Protein AF-A0A972AYT2-F1 (afdb_monomer)

Solvent-accessible surface area (backbone atoms only — not comparable to full-atom values): 4618 Å² total; per-residue (Å²): 120,49,31,38,36,43,38,40,39,35,51,73,83,54,82,59,72,57,56,68,70,55,63,70,34,81,93,42,74,90,54,70,76,47,75,54,96,42,30,46,36,37,60,49,73,40,46,54,71,58,49,54,51,48,54,51,53,51,51,57,48,46,34,73,65,34,91,45,62,50,76,49,73,52,75,43,72,75,126

Structure (mmCIF, N/CA/C/O backbone):
data_AF-A0A972AYT2-F1
#
_entry.id   AF-A0A972AYT2-F1
#
loop_
_atom_site.group_PDB
_atom_site.id
_atom_site.type_symbol
_atom_site.label_atom_id
_atom_site.label_alt_id
_atom_site.label_comp_id
_atom_site.label_asym_id
_atom_site.label_entity_id
_atom_site.label_seq_id
_atom_site.pdbx_PDB_ins_code
_atom_site.Cartn_x
_atom_site.Cartn_y
_atom_site.Cartn_z
_atom_site.occupancy
_atom_site.B_iso_or_equiv
_atom_site.auth_seq_id
_atom_site.auth_comp_id
_atom_site.auth_asym_id
_atom_site.auth_atom_id
_atom_site.pdbx_PDB_model_num
A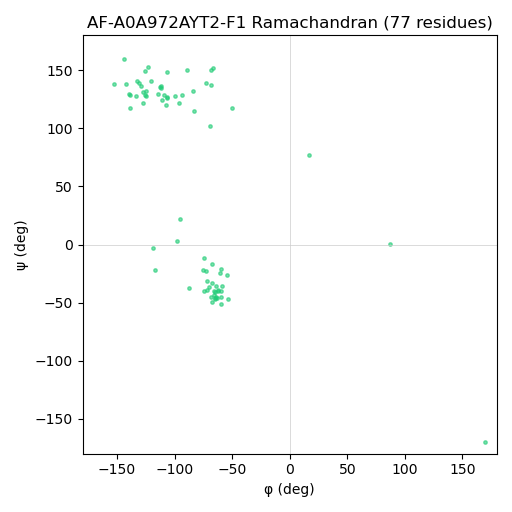TOM 1 N N . MET A 1 1 ? 10.058 0.250 -16.934 1.00 78.44 1 MET A N 1
ATOM 2 C CA . MET A 1 1 ? 11.112 0.865 -16.082 1.00 78.44 1 MET A CA 1
ATOM 3 C C . MET A 1 1 ? 10.601 0.717 -14.680 1.00 78.44 1 MET A C 1
ATOM 5 O O . MET A 1 1 ? 9.611 1.360 -14.350 1.00 78.44 1 MET A O 1
ATOM 9 N N . ALA A 1 2 ? 11.206 -0.191 -13.929 1.00 85.75 2 ALA A N 1
ATOM 10 C CA . ALA A 1 2 ? 10.660 -0.610 -12.656 1.00 85.75 2 ALA A CA 1
ATOM 11 C C . ALA A 1 2 ? 10.690 0.517 -11.618 1.00 85.75 2 ALA A C 1
ATOM 13 O O . ALA A 1 2 ? 11.539 1.411 -11.668 1.00 85.75 2 ALA A O 1
ATOM 14 N N . ILE A 1 3 ? 9.747 0.458 -10.686 1.00 92.81 3 ILE A N 1
ATOM 15 C CA . ILE A 1 3 ? 9.709 1.312 -9.502 1.00 92.81 3 ILE A CA 1
ATOM 16 C C . ILE A 1 3 ? 9.677 0.430 -8.258 1.00 92.81 3 ILE A C 1
ATOM 18 O O . ILE A 1 3 ?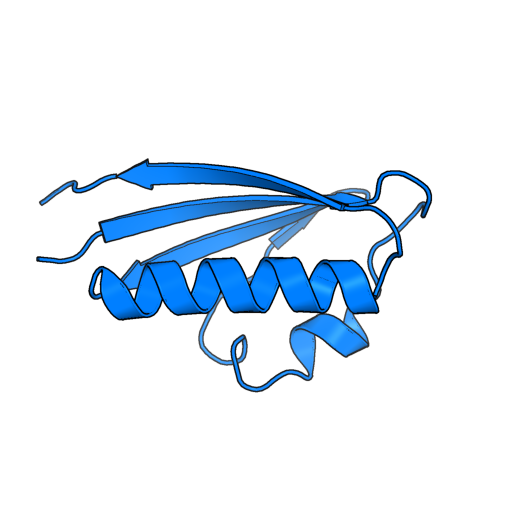 9.184 -0.699 -8.293 1.00 92.81 3 ILE A O 1
ATOM 22 N N . SER A 1 4 ? 10.196 0.954 -7.155 1.00 92.19 4 SER A N 1
ATOM 23 C CA . SER A 1 4 ? 10.003 0.385 -5.827 1.00 92.19 4 SER A CA 1
ATOM 24 C C . SER A 1 4 ? 9.038 1.245 -5.019 1.00 92.19 4 SER A C 1
ATOM 26 O O . SER A 1 4 ? 8.979 2.467 -5.188 1.00 92.19 4 SER A O 1
ATOM 28 N N . ALA A 1 5 ? 8.286 0.607 -4.129 1.00 92.12 5 ALA A N 1
ATOM 29 C CA . ALA A 1 5 ? 7.452 1.294 -3.158 1.00 92.12 5 ALA A CA 1
ATOM 30 C C . ALA A 1 5 ? 7.631 0.678 -1.770 1.00 92.12 5 ALA A C 1
ATOM 32 O O . ALA A 1 5 ? 7.488 -0.531 -1.596 1.00 92.12 5 ALA A O 1
ATOM 33 N N . GLU A 1 6 ? 7.924 1.522 -0.785 1.00 92.50 6 GLU A N 1
ATOM 34 C CA . GLU A 1 6 ? 7.789 1.195 0.632 1.00 92.50 6 GLU A CA 1
ATOM 35 C C . GLU A 1 6 ? 6.421 1.666 1.114 1.00 92.50 6 GLU A C 1
ATOM 37 O O . GLU A 1 6 ? 6.044 2.823 0.902 1.00 92.50 6 GLU A O 1
ATOM 42 N N . ILE A 1 7 ? 5.679 0.772 1.758 1.00 91.88 7 ILE A N 1
ATOM 43 C CA . ILE A 1 7 ? 4.283 0.979 2.124 1.00 91.88 7 ILE A CA 1
ATOM 44 C C . ILE A 1 7 ? 4.129 0.759 3.619 1.00 91.88 7 ILE A C 1
ATOM 46 O O . ILE A 1 7 ? 4.573 -0.265 4.137 1.00 91.88 7 ILE A O 1
ATOM 50 N N . SER A 1 8 ? 3.451 1.692 4.280 1.00 90.62 8 SER A N 1
ATOM 51 C CA . SER A 1 8 ? 2.993 1.554 5.658 1.00 90.62 8 SER A CA 1
ATOM 52 C C . SER A 1 8 ? 1.487 1.797 5.732 1.00 90.62 8 SER A C 1
ATOM 54 O O . SER A 1 8 ? 1.007 2.835 5.271 1.00 90.62 8 SER A O 1
ATOM 56 N N . LEU A 1 9 ? 0.746 0.867 6.329 1.00 87.69 9 LEU A N 1
ATOM 57 C CA . LEU A 1 9 ? -0.685 0.987 6.608 1.00 87.69 9 LEU A CA 1
ATOM 58 C C . LEU A 1 9 ? -0.934 1.085 8.109 1.00 87.69 9 LEU A C 1
ATOM 60 O O . LEU A 1 9 ? -0.400 0.290 8.882 1.00 87.69 9 LEU A O 1
ATOM 64 N N . TYR A 1 10 ? -1.794 2.027 8.484 1.00 86.38 10 TYR A N 1
ATOM 65 C CA . TYR A 1 10 ? -2.177 2.301 9.861 1.00 86.38 10 TYR A CA 1
ATOM 66 C C . TYR A 1 10 ? -3.708 2.286 9.988 1.00 86.38 10 TYR A C 1
ATOM 68 O O . TYR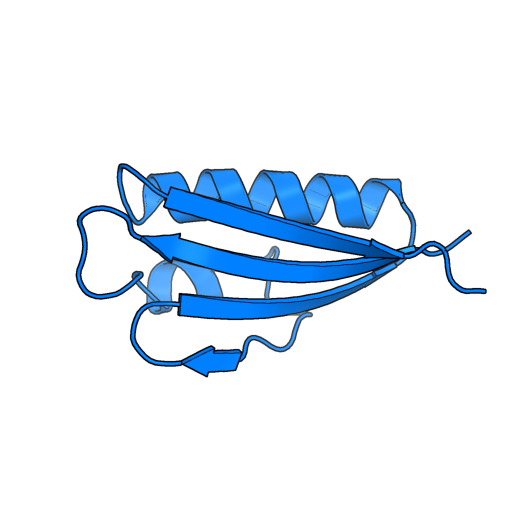 A 1 10 ? -4.369 3.078 9.307 1.00 86.38 10 TYR A O 1
ATOM 76 N N . PRO A 1 11 ? -4.284 1.429 10.843 1.00 81.94 11 PRO A N 1
ATOM 77 C CA . PRO A 1 11 ? -5.679 1.520 11.233 1.00 81.94 11 PRO A CA 1
ATOM 78 C C . PRO A 1 11 ? -5.888 2.776 12.081 1.00 81.94 11 PRO A C 1
ATOM 80 O O . PRO A 1 11 ? -5.071 3.099 12.948 1.00 81.94 11 PRO A O 1
ATOM 83 N N . VAL A 1 12 ? -6.974 3.506 11.835 1.00 79.56 12 VAL A N 1
ATOM 84 C CA . VAL A 1 12 ? -7.276 4.730 12.596 1.00 79.56 12 VAL A CA 1
ATOM 85 C C . VAL A 1 12 ? -8.060 4.414 13.867 1.00 79.56 12 VAL A C 1
ATOM 87 O O . VAL A 1 12 ? -7.819 5.027 14.907 1.00 79.56 12 VAL A O 1
ATOM 90 N N . ASN A 1 13 ? -8.980 3.448 13.802 1.00 70.00 13 ASN A N 1
ATOM 91 C CA . ASN A 1 13 ? -9.923 3.169 14.887 1.00 70.00 13 ASN A CA 1
ATOM 92 C C . ASN A 1 13 ? -9.770 1.770 15.495 1.00 70.00 13 ASN A C 1
ATOM 94 O O . ASN A 1 13 ? -10.189 1.558 16.638 1.00 70.00 13 ASN A O 1
ATOM 98 N N . SER A 1 14 ? -9.184 0.815 14.770 1.00 62.12 14 SER A N 1
ATOM 99 C CA . SER A 1 14 ? -8.887 -0.511 15.308 1.00 62.12 14 SER A CA 1
ATOM 100 C C . SER A 1 14 ? -7.497 -0.555 15.949 1.00 62.12 14 SER A C 1
ATOM 102 O O . SER A 1 14 ? -6.584 0.185 15.588 1.00 62.12 14 SER A O 1
ATOM 104 N N . ARG A 1 15 ? -7.338 -1.410 16.967 1.00 60.31 15 ARG A N 1
ATOM 105 C CA . ARG A 1 15 ? -6.032 -1.624 17.611 1.00 60.31 15 ARG A CA 1
ATOM 106 C C . ARG A 1 15 ? -5.097 -2.479 16.753 1.00 60.31 15 ARG A C 1
ATOM 108 O O . ARG A 1 15 ? -3.891 -2.412 16.964 1.00 60.31 15 ARG A O 1
ATOM 115 N N . GLU A 1 16 ? -5.641 -3.269 15.827 1.00 64.56 16 GLU A N 1
ATOM 116 C CA . GLU A 1 16 ? -4.900 -4.209 14.984 1.00 64.56 16 GLU A CA 1
ATOM 117 C C . GLU A 1 16 ? -5.637 -4.422 13.652 1.00 64.56 16 GLU A C 1
ATOM 119 O O . GLU A 1 16 ? -6.859 -4.570 13.643 1.00 64.56 16 GLU A O 1
ATOM 124 N N . LEU A 1 17 ? -4.888 -4.459 12.543 1.00 65.94 17 LEU A N 1
ATOM 125 C CA . LEU A 1 17 ? -5.404 -4.846 11.226 1.00 65.94 17 LEU A CA 1
ATOM 126 C C . LEU A 1 17 ? -5.656 -6.363 11.183 1.00 65.94 17 LEU A C 1
ATOM 128 O O . LEU A 1 17 ? -4.823 -7.135 11.663 1.00 65.94 17 LEU A O 1
ATOM 132 N N . ASP A 1 18 ? -6.767 -6.796 10.575 1.00 70.88 18 ASP A N 1
ATOM 133 C CA . ASP A 1 18 ? -7.069 -8.225 10.395 1.00 70.88 18 ASP A CA 1
ATOM 134 C C . ASP A 1 18 ? -6.102 -8.868 9.382 1.00 70.88 18 ASP A C 1
ATOM 136 O O . ASP A 1 18 ? -6.208 -8.711 8.160 1.00 70.88 18 ASP A O 1
ATOM 140 N N . HIS A 1 19 ? -5.122 -9.581 9.935 1.00 67.50 19 HIS A N 1
ATOM 141 C CA . HIS A 1 19 ? -4.022 -10.228 9.230 1.00 67.50 19 HIS A CA 1
ATOM 142 C C . HIS A 1 19 ? -4.476 -11.350 8.294 1.00 67.50 19 HIS A C 1
ATOM 144 O O . HIS A 1 19 ? -3.944 -11.482 7.189 1.00 67.50 19 HIS A O 1
ATOM 150 N N . ASP A 1 20 ? -5.435 -12.169 8.723 1.00 66.25 20 ASP A N 1
ATOM 151 C CA . ASP A 1 20 ? -5.827 -13.362 7.973 1.00 66.25 20 ASP A CA 1
ATOM 152 C C . ASP A 1 20 ? -6.603 -12.970 6.716 1.00 66.25 20 ASP A C 1
ATOM 154 O O . ASP A 1 20 ? -6.476 -13.615 5.671 1.00 66.25 20 ASP A O 1
ATOM 158 N N . LEU A 1 21 ? -7.338 -11.858 6.776 1.00 67.94 21 LEU A N 1
ATOM 159 C CA . LEU A 1 21 ? -8.019 -11.293 5.618 1.00 67.94 21 LEU A CA 1
ATOM 160 C C . LEU A 1 21 ? -7.030 -10.727 4.586 1.00 67.94 21 LEU A C 1
ATOM 162 O O . LEU A 1 21 ? -7.156 -11.010 3.393 1.00 67.94 21 LEU A O 1
ATOM 166 N N . LEU A 1 22 ? -6.019 -9.973 5.030 1.00 69.12 22 LEU A N 1
ATOM 167 C CA . LEU A 1 22 ? -5.014 -9.403 4.128 1.00 69.12 22 LEU A CA 1
ATOM 168 C C . LEU A 1 22 ? -4.136 -10.507 3.514 1.00 69.12 22 LEU A C 1
ATOM 170 O O . LEU A 1 22 ? -4.043 -10.607 2.294 1.00 69.12 22 LEU A O 1
ATOM 174 N N . ASN A 1 23 ? -3.583 -11.420 4.314 1.00 64.44 23 ASN A N 1
ATOM 175 C CA . ASN A 1 23 ? -2.675 -12.462 3.813 1.00 64.44 23 ASN A CA 1
ATOM 176 C C . ASN A 1 23 ? -3.356 -13.574 3.003 1.00 64.44 23 ASN A C 1
ATOM 178 O O . ASN A 1 23 ? -2.705 -14.236 2.192 1.00 64.44 23 ASN A O 1
ATOM 182 N N . SER A 1 24 ? -4.659 -13.802 3.184 1.00 58.28 24 SER A N 1
ATOM 183 C CA . SER A 1 24 ? -5.393 -14.775 2.363 1.00 58.28 24 SER A CA 1
ATOM 184 C C . SER A 1 24 ? -5.674 -14.280 0.942 1.00 58.28 24 SER A C 1
ATOM 186 O O . SER A 1 24 ? -6.041 -15.086 0.078 1.00 58.28 24 SER A O 1
ATOM 188 N N . THR A 1 25 ? -5.455 -12.992 0.662 1.00 59.53 25 THR A N 1
ATOM 189 C CA . THR A 1 25 ? -5.776 -12.408 -0.637 1.00 59.53 25 THR A CA 1
ATOM 190 C C . THR A 1 25 ? -4.661 -12.640 -1.657 1.00 59.53 25 THR A C 1
ATOM 192 O O . THR A 1 25 ? -3.477 -12.413 -1.421 1.00 59.53 25 THR A O 1
ATOM 195 N N . THR A 1 26 ? -5.047 -13.096 -2.849 1.00 53.97 26 THR A N 1
ATOM 196 C CA . THR A 1 26 ? -4.139 -13.499 -3.937 1.00 53.97 26 THR A CA 1
ATOM 197 C C . THR A 1 26 ? -3.201 -12.397 -4.423 1.00 53.97 26 THR A C 1
ATOM 199 O O . THR A 1 26 ? -2.162 -12.723 -4.981 1.00 53.97 26 THR A O 1
ATOM 202 N N . ALA A 1 27 ? -3.527 -11.124 -4.187 1.00 57.88 27 ALA A N 1
ATOM 203 C CA . ALA A 1 27 ? -2.680 -9.984 -4.539 1.00 57.88 27 ALA A CA 1
ATOM 204 C C . ALA A 1 27 ? -1.376 -9.909 -3.721 1.00 57.88 27 ALA A C 1
ATOM 206 O O . ALA A 1 27 ? -0.458 -9.191 -4.104 1.00 57.88 27 ALA A O 1
ATOM 207 N N . PHE A 1 28 ? -1.303 -10.630 -2.598 1.00 62.09 28 PHE A N 1
ATOM 208 C CA . PHE A 1 28 ? -0.245 -10.476 -1.598 1.00 62.09 28 PHE A CA 1
ATOM 209 C C . PHE A 1 28 ? 0.607 -11.720 -1.382 1.00 62.09 28 PHE A C 1
ATOM 211 O O . PHE A 1 28 ? 1.592 -11.660 -0.657 1.00 62.09 28 PHE A O 1
ATOM 218 N N . ARG A 1 29 ? 0.297 -12.833 -2.056 1.00 61.53 29 ARG A N 1
ATOM 219 C CA . ARG A 1 29 ? 1.077 -14.075 -1.921 1.00 61.53 29 ARG A CA 1
ATOM 220 C C . ARG A 1 29 ? 2.542 -13.942 -2.330 1.00 61.53 29 ARG A C 1
ATOM 222 O O . ARG A 1 29 ? 3.353 -14.725 -1.849 1.00 61.53 29 ARG A O 1
ATOM 229 N N . ASP A 1 30 ? 2.853 -12.980 -3.191 1.00 66.25 30 ASP A N 1
ATOM 230 C CA . ASP A 1 30 ? 4.189 -12.807 -3.759 1.00 66.25 30 ASP A CA 1
ATOM 231 C C . ASP A 1 30 ? 5.024 -11.732 -3.034 1.00 66.25 30 ASP A C 1
ATOM 233 O O . ASP A 1 30 ? 6.148 -11.457 -3.453 1.00 66.25 30 ASP A O 1
ATOM 237 N N . TYR A 1 31 ? 4.508 -11.119 -1.958 1.00 68.19 31 TYR A N 1
ATOM 238 C CA . TYR A 1 31 ? 5.197 -10.044 -1.235 1.00 68.19 31 TYR A CA 1
ATOM 239 C C . TYR A 1 31 ? 5.445 -10.392 0.236 1.00 68.19 31 TYR A C 1
ATOM 241 O O . TYR A 1 31 ? 4.582 -10.943 0.918 1.00 68.19 31 TYR A O 1
ATOM 249 N N . ASP A 1 32 ? 6.618 -10.003 0.741 1.00 65.88 32 ASP A N 1
ATOM 250 C CA . ASP A 1 32 ? 6.964 -10.146 2.154 1.00 65.88 32 ASP A CA 1
ATOM 251 C C . ASP A 1 32 ? 6.386 -8.974 2.965 1.00 65.88 32 ASP A C 1
ATOM 253 O O . ASP A 1 32 ? 6.770 -7.807 2.810 1.00 65.88 3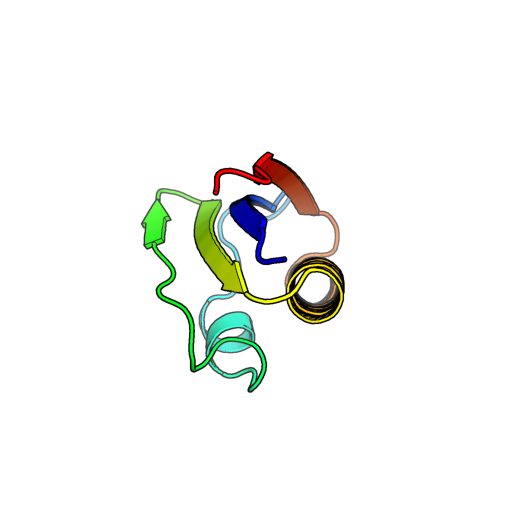2 ASP A O 1
ATOM 257 N N . PHE A 1 33 ? 5.452 -9.286 3.861 1.00 66.50 33 PHE A N 1
ATOM 258 C CA . PHE A 1 33 ? 4.846 -8.328 4.782 1.00 66.50 33 PHE A CA 1
ATOM 259 C C . PHE A 1 33 ? 5.491 -8.425 6.163 1.00 66.50 33 PHE A C 1
ATOM 261 O O . PHE A 1 33 ? 5.545 -9.495 6.765 1.00 66.50 33 PHE A O 1
ATOM 268 N N . HIS A 1 34 ? 5.941 -7.288 6.690 1.00 62.53 34 HIS A N 1
ATOM 269 C CA . HIS A 1 34 ? 6.434 -7.156 8.056 1.00 62.53 34 HIS A CA 1
ATOM 270 C C . HIS A 1 34 ? 5.429 -6.354 8.880 1.00 62.53 34 HIS A C 1
ATOM 272 O O . HIS A 1 34 ? 5.030 -5.258 8.493 1.00 62.53 34 HIS A O 1
ATOM 278 N N . TYR A 1 35 ? 5.027 -6.882 10.031 1.00 56.56 35 TYR A N 1
ATOM 279 C CA . TYR A 1 35 ? 4.080 -6.210 10.916 1.00 56.56 35 TYR A CA 1
ATOM 280 C C . TYR A 1 35 ? 4.764 -5.763 12.204 1.00 56.56 35 TYR A C 1
ATOM 282 O O . TYR A 1 35 ? 5.523 -6.531 12.797 1.00 56.56 35 TYR A O 1
ATOM 290 N N . ASP A 1 36 ? 4.471 -4.540 12.642 1.00 55.66 36 ASP A N 1
ATOM 291 C CA . ASP A 1 36 ? 4.891 -4.022 13.944 1.00 55.66 36 ASP A CA 1
ATOM 292 C C . ASP A 1 36 ? 3.743 -3.232 14.588 1.00 55.66 36 ASP A C 1
ATOM 294 O O . ASP A 1 36 ? 3.141 -2.378 13.933 1.00 55.66 36 ASP A O 1
ATOM 298 N N . PHE A 1 37 ? 3.422 -3.565 15.845 1.00 53.03 37 PHE A N 1
ATOM 299 C CA . PHE A 1 37 ? 2.389 -2.976 16.717 1.00 53.03 37 PHE A CA 1
ATOM 300 C C . PHE A 1 37 ? 1.312 -2.130 16.008 1.00 53.03 37 PHE A C 1
ATOM 302 O O . PHE A 1 37 ? 1.323 -0.901 16.079 1.00 53.03 37 PHE A O 1
ATOM 309 N N . GLY A 1 38 ? 0.349 -2.782 15.352 1.00 61.81 38 GLY A N 1
ATOM 310 C CA . GLY A 1 38 ? -0.790 -2.081 14.751 1.00 61.81 38 GLY A CA 1
ATOM 311 C C . GLY A 1 38 ? -0.547 -1.566 13.332 1.00 61.81 38 GLY A C 1
ATOM 312 O O . GLY A 1 38 ? -1.443 -0.956 12.775 1.00 61.81 38 GLY A O 1
ATOM 313 N N . SER A 1 39 ? 0.624 -1.781 12.728 1.00 62.78 39 SER A N 1
ATOM 314 C CA . SER A 1 39 ? 0.935 -1.286 11.384 1.00 62.78 39 SER A CA 1
ATOM 315 C C . SER A 1 39 ? 1.509 -2.365 10.475 1.00 62.78 39 SER A C 1
ATOM 317 O O . SER A 1 39 ? 2.354 -3.166 10.884 1.00 62.78 39 SER A O 1
ATOM 319 N N . LEU A 1 40 ? 1.061 -2.366 9.219 1.00 78.06 40 LEU A N 1
ATOM 320 C CA . LEU A 1 40 ? 1.587 -3.244 8.179 1.00 78.06 40 LEU A CA 1
ATOM 321 C C . LEU A 1 40 ? 2.630 -2.484 7.369 1.00 78.06 40 LEU A C 1
ATOM 323 O O . LEU A 1 40 ? 2.304 -1.464 6.762 1.00 78.06 40 LEU A O 1
ATOM 327 N N . ARG A 1 41 ? 3.857 -3.001 7.321 1.00 82.38 41 ARG A N 1
ATOM 328 C CA . ARG A 1 41 ? 4.935 -2.483 6.483 1.00 82.38 41 ARG A CA 1
ATOM 329 C C . ARG A 1 41 ? 5.318 -3.502 5.417 1.00 82.38 41 ARG A C 1
ATOM 331 O O . ARG A 1 41 ? 5.603 -4.657 5.715 1.00 82.38 41 ARG A O 1
ATOM 338 N N . THR A 1 42 ? 5.374 -3.080 4.165 1.00 83.81 42 THR A N 1
ATOM 339 C CA . THR A 1 42 ? 5.836 -3.941 3.070 1.00 83.81 42 THR A CA 1
ATOM 340 C C . THR A 1 42 ? 6.625 -3.144 2.045 1.00 83.81 42 THR A C 1
ATOM 342 O O . THR A 1 42 ? 6.527 -1.916 1.978 1.00 83.81 42 THR A O 1
ATOM 345 N N . GLN A 1 43 ? 7.427 -3.849 1.258 1.00 86.12 43 GLN A N 1
ATOM 346 C CA . GLN A 1 43 ? 8.175 -3.284 0.154 1.00 86.12 43 GLN A CA 1
ATOM 347 C C . GLN A 1 43 ? 7.886 -4.090 -1.108 1.00 86.12 43 GLN A C 1
ATOM 349 O O . GLN A 1 43 ? 7.979 -5.314 -1.109 1.00 86.12 43 GLN A O 1
ATOM 354 N N . VAL A 1 44 ? 7.561 -3.387 -2.190 1.00 87.44 44 VAL A N 1
ATOM 355 C CA . VAL A 1 44 ? 7.237 -3.980 -3.490 1.00 87.44 44 VAL A CA 1
ATOM 356 C C . VAL A 1 44 ? 8.124 -3.386 -4.583 1.00 87.44 44 VAL A C 1
ATOM 358 O O . VAL A 1 44 ? 8.545 -2.231 -4.495 1.00 87.44 44 VAL A O 1
ATOM 361 N N . PHE A 1 45 ? 8.425 -4.178 -5.610 1.00 89.00 45 PHE A N 1
ATOM 362 C CA . PHE A 1 45 ? 9.212 -3.777 -6.777 1.00 89.00 45 PHE A CA 1
ATOM 363 C C . PHE A 1 45 ? 8.636 -4.433 -8.031 1.00 89.00 45 PHE A C 1
ATOM 365 O O . PHE A 1 45 ? 8.272 -5.606 -7.993 1.00 89.00 45 PHE A O 1
ATOM 372 N N . GLY A 1 46 ? 8.545 -3.689 -9.130 1.00 89.25 46 GLY A N 1
ATOM 373 C CA . GLY A 1 46 ? 7.946 -4.192 -10.366 1.00 89.25 46 GLY A CA 1
ATOM 374 C C . GLY A 1 46 ? 7.717 -3.096 -11.395 1.00 89.25 46 GLY A C 1
ATOM 375 O O . GLY A 1 46 ? 8.194 -1.967 -11.231 1.00 89.25 46 GLY A O 1
ATOM 376 N N . GLU A 1 47 ? 6.993 -3.415 -12.467 1.00 92.06 47 GLU A N 1
ATOM 377 C CA . GLU A 1 47 ? 6.626 -2.401 -13.455 1.00 92.06 47 GLU A CA 1
ATOM 378 C C . GLU A 1 47 ? 5.619 -1.396 -12.862 1.00 92.06 47 GLU A C 1
ATOM 380 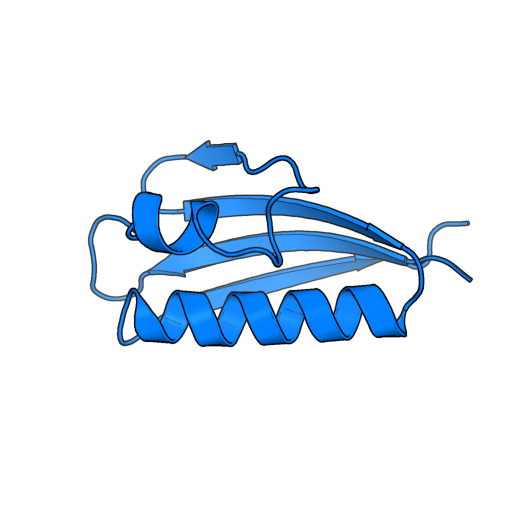O O . GLU A 1 47 ? 4.825 -1.753 -11.988 1.00 92.06 47 GLU A O 1
ATOM 385 N N . PRO A 1 48 ? 5.619 -0.125 -13.311 1.00 92.38 48 PRO A N 1
ATOM 386 C CA . PRO A 1 48 ? 4.830 0.929 -12.678 1.00 92.38 48 PRO A CA 1
ATOM 387 C C . PRO A 1 48 ? 3.348 0.584 -12.538 1.00 92.38 48 PRO A C 1
ATOM 389 O O . PRO A 1 48 ? 2.785 0.744 -11.459 1.00 92.38 48 PRO A O 1
ATOM 392 N N . ASP A 1 49 ? 2.728 0.073 -13.601 1.00 93.62 49 ASP A N 1
ATOM 393 C CA . ASP A 1 49 ? 1.301 -0.256 -13.601 1.00 93.62 49 ASP A CA 1
ATOM 394 C C . ASP A 1 49 ? 0.965 -1.372 -12.605 1.00 93.62 49 ASP A C 1
ATOM 396 O O . ASP A 1 49 ? -0.077 -1.324 -11.952 1.00 93.62 49 ASP A O 1
ATOM 400 N N . GLU A 1 50 ? 1.856 -2.350 -12.439 1.00 89.50 50 GLU A N 1
ATOM 401 C CA . GLU A 1 50 ? 1.694 -3.416 -11.449 1.00 89.50 50 GLU A CA 1
ATOM 402 C C . GLU A 1 50 ? 1.740 -2.833 -10.037 1.00 89.50 50 GLU A C 1
ATOM 404 O O . GLU A 1 50 ? 0.847 -3.092 -9.234 1.00 89.50 50 GLU A O 1
ATOM 409 N N . ILE A 1 51 ? 2.713 -1.963 -9.759 1.00 91.31 51 ILE A N 1
ATOM 410 C CA . ILE A 1 51 ? 2.875 -1.339 -8.443 1.00 91.31 51 ILE A CA 1
ATOM 411 C C . ILE A 1 51 ? 1.677 -0.448 -8.106 1.00 91.31 51 ILE A C 1
ATOM 413 O O . ILE A 1 51 ? 1.130 -0.552 -7.010 1.00 91.31 51 ILE A O 1
ATOM 417 N N . TRP A 1 52 ? 1.200 0.379 -9.039 1.00 93.75 52 TRP A N 1
ATOM 418 C CA . TRP A 1 52 ? 0.010 1.206 -8.812 1.00 93.75 52 TRP A CA 1
ATOM 419 C C . TRP A 1 52 ? -1.250 0.370 -8.563 1.00 93.75 52 TRP A C 1
ATOM 421 O O . TRP A 1 52 ? -2.046 0.707 -7.681 1.00 93.75 52 TRP A O 1
ATOM 431 N N . ASN A 1 53 ? -1.422 -0.733 -9.296 1.00 91.44 53 ASN A N 1
ATOM 432 C CA . ASN A 1 53 ? -2.537 -1.655 -9.086 1.00 91.44 53 ASN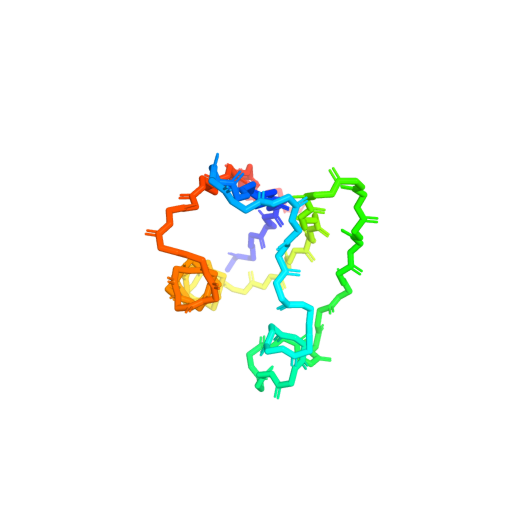 A CA 1
ATOM 433 C C . ASN A 1 53 ? -2.447 -2.360 -7.725 1.00 91.44 53 ASN A C 1
ATOM 435 O O . ASN A 1 53 ? -3.465 -2.481 -7.037 1.00 91.44 53 ASN A O 1
ATOM 439 N N . THR A 1 54 ? -1.246 -2.759 -7.298 1.00 88.06 54 THR A N 1
ATOM 440 C CA . THR A 1 54 ? -1.000 -3.340 -5.971 1.00 88.06 54 THR A CA 1
ATOM 441 C C . THR A 1 54 ? -1.318 -2.339 -4.861 1.00 88.06 54 THR A C 1
ATOM 443 O O . THR A 1 54 ? -2.040 -2.684 -3.929 1.00 88.06 54 THR A O 1
ATOM 446 N N . LEU A 1 55 ? -0.874 -1.081 -4.981 1.00 91.75 55 LEU A N 1
ATOM 447 C CA . LEU A 1 55 ? -1.161 -0.020 -4.005 1.00 91.75 55 LEU A CA 1
ATOM 448 C C . LEU A 1 55 ? -2.663 0.243 -3.853 1.00 91.75 55 LEU A C 1
ATOM 450 O O . LEU A 1 55 ? -3.159 0.335 -2.730 1.00 91.75 55 LEU A O 1
ATOM 454 N N . ARG A 1 56 ? -3.399 0.334 -4.970 1.00 93.06 56 ARG A N 1
ATOM 455 C CA . ARG A 1 56 ? -4.864 0.474 -4.940 1.00 93.06 56 ARG A CA 1
ATOM 456 C C . ARG A 1 56 ? -5.509 -0.715 -4.233 1.00 93.06 56 ARG A C 1
ATOM 458 O O . ARG A 1 56 ? -6.296 -0.515 -3.314 1.00 93.06 56 ARG A O 1
ATOM 465 N N . SER A 1 57 ? -5.153 -1.928 -4.650 1.00 89.69 57 SER A N 1
ATOM 466 C CA . SER A 1 57 ? -5.738 -3.159 -4.111 1.00 89.69 57 SER A CA 1
ATOM 467 C C . SER A 1 57 ? -5.495 -3.283 -2.606 1.00 89.69 57 SER A C 1
ATOM 469 O O . SER A 1 57 ? -6.394 -3.670 -1.866 1.00 89.69 57 SER A O 1
ATOM 471 N N . LEU A 1 58 ? -4.300 -2.907 -2.145 1.00 86.81 58 LEU A N 1
ATOM 472 C CA . LEU A 1 58 ? -3.922 -2.910 -0.734 1.00 86.81 58 LEU A CA 1
ATOM 473 C C . LEU A 1 58 ? -4.716 -1.903 0.088 1.00 86.81 58 LEU A C 1
ATOM 475 O O . LEU A 1 58 ? -5.204 -2.249 1.161 1.00 86.81 58 LEU A O 1
ATOM 479 N N . PHE A 1 59 ? -4.905 -0.692 -0.428 1.00 89.31 59 PHE A N 1
ATOM 480 C CA . PHE A 1 59 ? -5.711 0.314 0.252 1.00 89.31 59 PHE A CA 1
ATOM 481 C C . PHE A 1 59 ? -7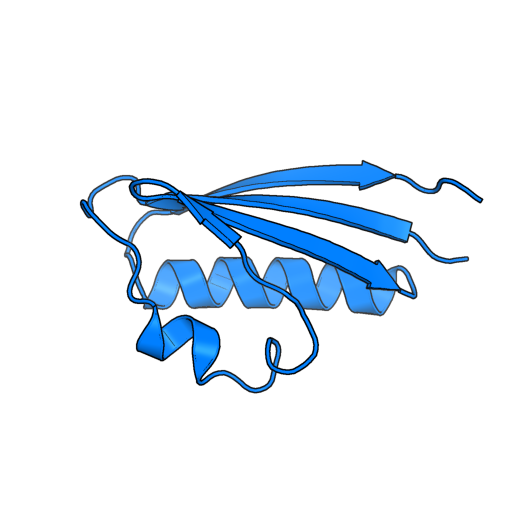.186 -0.093 0.366 1.00 89.31 59 PHE A C 1
ATOM 483 O O . PHE A 1 59 ? -7.766 -0.010 1.446 1.00 89.31 59 PHE A O 1
ATOM 490 N N . GLU A 1 60 ? -7.78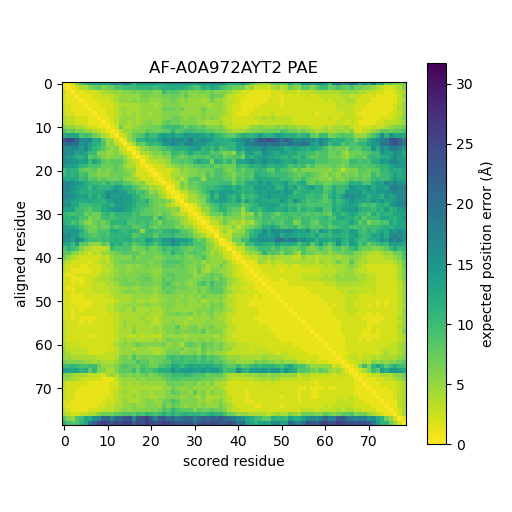2 -0.571 -0.728 1.00 89.62 60 GLU A N 1
ATOM 491 C CA . GLU A 1 60 ? -9.187 -0.997 -0.761 1.00 89.62 60 GLU A CA 1
ATOM 492 C C . GLU A 1 60 ? -9.445 -2.177 0.183 1.00 89.62 60 GLU A C 1
ATOM 494 O O . GLU A 1 60 ? -10.457 -2.212 0.877 1.00 89.62 60 GLU A O 1
ATOM 499 N N . GLN A 1 61 ? -8.517 -3.128 0.270 1.00 83.06 61 GLN A N 1
ATOM 500 C CA . GLN A 1 61 ? -8.662 -4.274 1.166 1.00 83.06 61 GLN A CA 1
ATOM 501 C C . GLN A 1 61 ? -8.439 -3.908 2.628 1.00 83.06 61 GLN A C 1
ATOM 503 O O . GLN A 1 61 ? -9.196 -4.360 3.486 1.00 83.06 61 GLN A O 1
ATOM 508 N N . ALA A 1 62 ? -7.454 -3.056 2.917 1.00 83.19 62 ALA A N 1
ATOM 509 C CA . ALA A 1 62 ? -7.272 -2.520 4.258 1.00 83.19 62 ALA A CA 1
ATOM 510 C C . ALA A 1 62 ? -8.532 -1.766 4.719 1.00 83.19 62 ALA A C 1
ATOM 512 O O . ALA A 1 62 ? -8.921 -1.904 5.872 1.00 83.19 62 ALA A O 1
ATOM 513 N N . GLN A 1 63 ? -9.222 -1.070 3.808 1.00 84.75 63 GLN A N 1
ATOM 514 C CA . GLN A 1 63 ? -10.508 -0.426 4.084 1.00 84.75 63 GLN A CA 1
ATOM 515 C C . GLN A 1 63 ? -11.659 -1.423 4.339 1.00 84.75 63 GLN A C 1
ATOM 517 O O . GLN A 1 63 ? -12.573 -1.139 5.109 1.00 84.75 63 GLN A O 1
ATOM 522 N N . VAL A 1 64 ? -11.655 -2.589 3.685 1.00 84.06 64 VAL A N 1
ATOM 523 C CA . VAL A 1 64 ? -12.634 -3.655 3.971 1.00 84.06 64 VAL A CA 1
ATOM 524 C C . VAL A 1 64 ? -12.372 -4.284 5.343 1.00 84.06 64 VAL A C 1
ATOM 526 O O . VAL A 1 64 ? -13.323 -4.631 6.042 1.00 84.06 64 VAL A O 1
ATOM 529 N N . ALA A 1 65 ? -11.099 -4.426 5.723 1.00 75.62 65 ALA A N 1
ATOM 530 C CA . ALA A 1 65 ? -10.685 -4.957 7.019 1.00 75.62 65 ALA A CA 1
ATOM 531 C C . ALA A 1 65 ? -10.962 -3.975 8.174 1.00 75.62 65 ALA A C 1
ATOM 533 O O . ALA A 1 65 ? -11.382 -4.392 9.252 1.00 75.62 65 ALA A O 1
ATOM 534 N N . ASP A 1 66 ? -10.746 -2.677 7.948 1.00 71.12 66 ASP A N 1
ATOM 535 C CA . ASP A 1 66 ? -11.000 -1.598 8.900 1.00 71.12 66 ASP A CA 1
ATOM 536 C C . ASP A 1 66 ? -11.603 -0.386 8.179 1.00 71.12 66 ASP A C 1
ATOM 538 O O . ASP A 1 66 ? -11.059 0.105 7.194 1.00 71.12 66 ASP A O 1
ATOM 542 N N . ASN A 1 67 ? -12.711 0.140 8.703 1.00 71.94 67 ASN A N 1
ATOM 543 C CA . ASN A 1 67 ? -13.471 1.236 8.097 1.00 71.94 67 ASN A CA 1
ATOM 544 C C . ASN A 1 67 ? -12.633 2.490 7.799 1.00 71.94 67 ASN A C 1
ATOM 546 O O . ASN A 1 67 ? -13.013 3.282 6.932 1.00 71.94 67 ASN A O 1
ATOM 550 N N . GLU A 1 68 ? -11.538 2.709 8.529 1.00 83.94 68 GLU A N 1
ATOM 551 C CA . GLU A 1 68 ? -10.677 3.868 8.334 1.00 83.94 68 GLU A CA 1
ATOM 552 C C . GLU A 1 68 ? -9.197 3.491 8.436 1.00 83.94 68 GLU A C 1
ATOM 554 O O . GLU A 1 68 ? -8.703 3.076 9.486 1.00 83.94 68 GLU A O 1
ATOM 559 N N . VAL A 1 69 ? -8.483 3.682 7.327 1.00 87.06 69 VAL A N 1
ATOM 560 C CA . VAL A 1 69 ? -7.066 3.345 7.190 1.00 87.06 69 VAL A CA 1
ATOM 561 C C . VAL A 1 69 ? -6.290 4.498 6.569 1.00 87.06 69 VAL A C 1
ATOM 563 O O . VAL A 1 69 ? -6.748 5.161 5.636 1.00 87.06 69 VAL A O 1
ATOM 566 N N . VAL A 1 70 ? -5.077 4.718 7.068 1.00 90.00 70 VAL A N 1
ATOM 567 C CA . VAL A 1 70 ? -4.100 5.635 6.479 1.00 90.00 70 VAL A CA 1
ATOM 568 C C . VAL A 1 70 ? -3.005 4.811 5.826 1.00 90.00 70 VAL A C 1
ATOM 570 O O . VAL A 1 70 ? -2.371 3.985 6.478 1.00 90.00 70 VAL A O 1
ATOM 573 N N . MET A 1 71 ? -2.751 5.071 4.545 1.00 92.31 71 MET A N 1
ATOM 574 C CA . MET A 1 71 ? -1.631 4.484 3.818 1.00 92.31 71 MET A CA 1
ATOM 575 C C . MET A 1 71 ? -0.598 5.557 3.504 1.00 92.31 71 MET A C 1
ATOM 577 O O . MET A 1 71 ? -0.904 6.562 2.864 1.00 92.31 71 MET A O 1
ATOM 581 N N . VAL A 1 72 ? 0.636 5.323 3.934 1.00 94.88 72 VAL A N 1
ATOM 582 C CA . VAL A 1 72 ? 1.796 6.129 3.562 1.00 94.88 72 VAL A CA 1
ATOM 583 C C . VAL A 1 72 ? 2.629 5.311 2.592 1.00 94.88 72 VAL A C 1
ATOM 585 O O . VAL A 1 72 ? 2.986 4.172 2.884 1.00 94.88 72 VAL A O 1
ATOM 588 N N . VAL A 1 73 ? 2.940 5.899 1.439 1.00 94.44 73 VAL A N 1
ATOM 589 C CA . VAL A 1 73 ? 3.741 5.248 0.403 1.00 94.44 73 VAL A CA 1
ATOM 590 C C . VAL A 1 73 ? 4.921 6.138 0.048 1.00 94.44 73 VAL A C 1
ATOM 592 O O . VAL A 1 73 ? 4.744 7.315 -0.268 1.00 94.44 73 VAL A O 1
ATOM 595 N N . THR A 1 74 ? 6.119 5.564 0.064 1.00 95.06 74 THR A N 1
ATOM 596 C CA . THR A 1 74 ? 7.322 6.177 -0.505 1.00 95.06 74 THR A CA 1
ATOM 597 C C . THR A 1 74 ? 7.672 5.438 -1.785 1.00 95.06 74 THR A C 1
ATOM 599 O O . THR A 1 74 ? 7.906 4.235 -1.746 1.00 95.06 74 THR A O 1
ATOM 602 N N . ILE A 1 75 ? 7.696 6.145 -2.915 1.00 94.25 75 ILE A N 1
ATOM 603 C CA . ILE A 1 75 ? 7.935 5.557 -4.240 1.00 94.25 75 ILE A CA 1
ATOM 604 C C . ILE A 1 75 ? 9.267 6.059 -4.781 1.00 94.25 75 ILE A C 1
ATOM 606 O O . ILE A 1 75 ? 9.556 7.255 -4.724 1.00 94.25 75 ILE A O 1
ATOM 610 N N . SER A 1 76 ? 10.052 5.145 -5.339 1.00 93.06 76 SER A N 1
ATOM 611 C CA . SER A 1 76 ? 11.329 5.440 -5.973 1.00 93.06 76 SER A CA 1
ATOM 612 C C . SER A 1 76 ? 11.384 4.828 -7.366 1.00 93.06 76 SER A C 1
ATOM 614 O O . SER A 1 76 ? 11.010 3.678 -7.579 1.00 93.06 76 SER A O 1
ATOM 616 N N . ASN A 1 77 ? 11.882 5.601 -8.325 1.00 88.19 77 ASN A N 1
ATOM 617 C CA . ASN A 1 77 ? 12.190 5.140 -9.677 1.00 88.19 77 ASN A CA 1
ATOM 618 C C . ASN A 1 77 ? 13.672 4.754 -9.823 1.00 88.19 77 ASN A C 1
ATOM 620 O O . ASN A 1 77 ? 14.203 4.812 -10.934 1.00 88.19 77 ASN A O 1
ATOM 624 N N . MET A 1 78 ? 14.342 4.455 -8.699 1.00 63.84 78 MET A N 1
ATOM 625 C CA . MET A 1 78 ? 15.756 4.084 -8.660 1.00 63.84 78 MET A CA 1
ATOM 626 C C . MET A 1 78 ? 16.039 2.975 -9.675 1.00 63.84 78 MET A C 1
ATOM 628 O O . MET A 1 78 ? 15.472 1.887 -9.588 1.00 63.84 78 MET A O 1
ATOM 632 N N . SER A 1 79 ? 16.898 3.310 -10.642 1.00 54.84 79 SER A N 1
ATOM 633 C CA . SER A 1 79 ? 17.471 2.381 -11.615 1.00 54.84 79 SER A CA 1
ATOM 634 C C . SER A 1 79 ? 18.486 1.453 -10.972 1.00 54.84 79 SER A C 1
ATOM 636 O O . SER A 1 79 ? 19.300 1.995 -10.185 1.00 54.84 79 SER A O 1
#

Nearest PDB structures (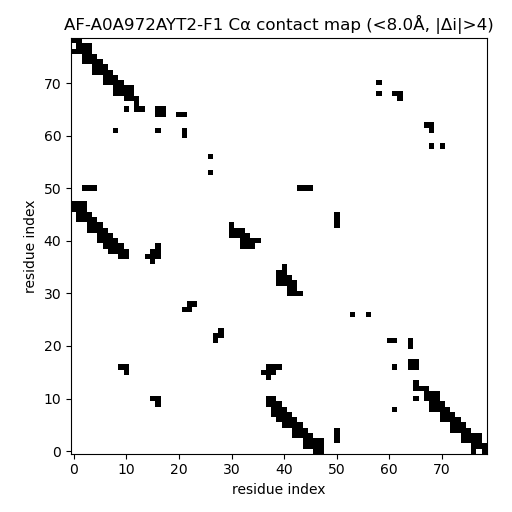foldseek):
  2ibo-assembly1_D  TM=6.596E-01  e=1.044E-03  Streptococcus pneumoniae TIGR4
  2epi-assembly1_C  TM=7.012E-01  e=1.764E-03  Methanocaldococcus jannaschii DSM 2661
  7chx-assembly2_B  TM=7.357E-01  e=4.096E-02  Staphylococcus aureus
  1vk8-assembly1_D  TM=6.116E-01  e=9.075E-03  Thermotoga maritima
  3dfe-assembly2_C  TM=5.303E-01  e=6.422E-01  Trichormus variabilis ATCC 29413

Secondary structure (DSSP, 8-state):
--EEEEEEEEESS-SS--HHHHHTSTTSTTS-EEEETTEEEEEEEE-HHHHHHHHHHHHHHHHHHSSSEEEEEEEE---

pLDDT: mean 78.58, std 13.21, range [53.03, 95.06]

Foldseek 3Di:
DKKKKKKKKAAPPDQAFDPCQLCVDPLPVVWDWDDDRRMIITMDMDHPVSVVVSVVVNVVSSCVRHVDMDMDMDMGPDD

Mean predicted aligned error: 6.45 Å

Sequence (79 aa):
MAISAEISLYPVNSRELDHDLLNSTTAFRDYDFHYDFGSLRTQVFGEPDEIWNTLRSLFEQAQVADNEVVMVVTISNMS

Radius of gyration: 12.22 Å; Cα contacts (8 Å, |Δi|>4): 134; chains: 1; bounding box: 31×21×34 Å